Protein AF-A0AAU9X0P1-F1 (afdb_monomer_lite)

Organism: NCBI:txid46732

Foldseek 3Di:
DDDDPDPDDPPPPPDDFPQPVPKDKDWFFQLDPPRAIWIAIPQQWIWHFPDDDDQKTKTDTPDDDPPGGWRWIWIDHPVGIGTDDDGPDHHDPCVVVSSNVSSVVSVVVVVVVVD

Radius of gyration: 17.0 Å; chains: 1; bounding box: 56×34×43 Å

pLDDT: mean 77.78, std 16.98, range [31.78, 93.75]

Sequence (115 aa):
MSYLYQSRNRLWESQPPRINQSMTFEVVEGAFKRGQQKLFDSRGYLYCVKRRRNAITYRHCSFHGKSNHCPASVIQHPEGSTVGVEHNHAGEVGLPETAKLTAAIKRKATWSRYR

Structure (mmCIF, N/CA/C/O backbone):
data_AF-A0AAU9X0P1-F1
#
_entry.id   AF-A0AAU9X0P1-F1
#
loop_
_atom_site.group_PDB
_atom_site.id
_atom_site.type_symbol
_atom_site.label_atom_id
_atom_site.label_alt_id
_atom_site.label_comp_id
_atom_site.label_asym_id
_atom_site.label_entity_id
_atom_site.label_seq_id
_atom_site.pdbx_PDB_ins_code
_atom_site.Cartn_x
_atom_site.Cartn_y
_atom_site.Cartn_z
_atom_site.occupancy
_atom_site.B_iso_or_equiv
_atom_site.auth_seq_id
_atom_site.auth_comp_id
_atom_site.auth_asym_id
_atom_site.auth_atom_id
_atom_site.pdbx_PDB_model_num
ATOM 1 N N . MET A 1 1 ? 38.160 -3.440 13.033 1.00 40.25 1 MET A N 1
ATOM 2 C CA . MET A 1 1 ? 36.715 -3.127 13.077 1.00 40.25 1 MET A CA 1
ATOM 3 C C . MET A 1 1 ? 36.346 -2.243 11.894 1.00 40.25 1 MET A C 1
ATOM 5 O O . MET A 1 1 ? 37.014 -1.235 11.719 1.00 40.25 1 MET A O 1
ATOM 9 N N . SER A 1 2 ? 35.237 -2.573 11.210 1.00 35.91 2 SER A N 1
ATOM 10 C CA . SER A 1 2 ? 34.376 -1.658 10.423 1.00 35.91 2 SER A CA 1
ATOM 11 C C . SER A 1 2 ? 34.947 -1.156 9.074 1.00 35.91 2 SER A C 1
ATOM 13 O O . SER A 1 2 ? 36.115 -0.823 9.003 1.00 35.91 2 SER A O 1
ATOM 15 N N . TYR A 1 3 ? 34.256 -1.096 7.931 1.00 31.78 3 TYR A N 1
ATOM 16 C CA . TYR A 1 3 ? 32.842 -1.206 7.566 1.00 31.78 3 TYR A CA 1
ATOM 17 C C . TYR A 1 3 ? 32.741 -1.812 6.149 1.00 31.78 3 TYR A C 1
ATOM 19 O O . TYR A 1 3 ? 33.255 -1.231 5.200 1.00 31.78 3 TYR A O 1
ATOM 27 N N . LEU A 1 4 ? 32.016 -2.921 5.972 1.00 41.53 4 LEU A N 1
ATOM 28 C CA . LEU A 1 4 ? 31.518 -3.345 4.655 1.00 41.53 4 LEU A CA 1
ATOM 29 C C . LEU A 1 4 ? 30.036 -2.968 4.564 1.00 41.53 4 LEU A C 1
ATOM 31 O O . LEU A 1 4 ? 29.145 -3.774 4.833 1.00 41.53 4 LEU A O 1
ATOM 35 N N . TYR A 1 5 ? 29.763 -1.703 4.240 1.00 40.16 5 TYR A N 1
ATOM 36 C CA . TYR A 1 5 ? 28.404 -1.220 4.000 1.00 40.16 5 TYR A CA 1
ATOM 37 C C . TYR A 1 5 ? 27.993 -1.506 2.548 1.00 40.16 5 TYR A C 1
ATOM 39 O O . TYR A 1 5 ? 28.164 -0.690 1.649 1.00 40.16 5 TYR A O 1
ATOM 47 N N . GLN A 1 6 ? 27.492 -2.726 2.354 1.00 42.09 6 GLN A N 1
ATOM 48 C CA . GLN A 1 6 ? 26.403 -3.109 1.448 1.00 42.09 6 GLN A CA 1
ATOM 49 C C . GLN A 1 6 ? 26.289 -2.315 0.132 1.00 42.09 6 GLN A C 1
ATOM 51 O O . GLN A 1 6 ? 25.497 -1.382 -0.013 1.00 42.09 6 GLN A O 1
ATOM 56 N N . SER A 1 7 ? 26.997 -2.803 -0.883 1.00 42.25 7 SER A N 1
ATOM 57 C CA . SER A 1 7 ? 26.678 -2.595 -2.292 1.00 42.25 7 SER A CA 1
ATOM 58 C C . SER A 1 7 ? 25.350 -3.288 -2.634 1.00 42.25 7 SER A C 1
ATOM 60 O O . SER A 1 7 ? 25.294 -4.479 -2.933 1.00 42.25 7 SER A O 1
ATOM 62 N N . ARG A 1 8 ? 24.238 -2.548 -2.584 1.00 48.25 8 ARG A N 1
ATOM 63 C CA . ARG A 1 8 ? 22.937 -3.035 -3.066 1.00 48.25 8 ARG A CA 1
ATOM 64 C C . ARG A 1 8 ? 22.254 -1.959 -3.915 1.00 48.25 8 ARG A C 1
ATOM 66 O O . ARG A 1 8 ? 21.497 -1.136 -3.419 1.00 48.25 8 ARG A O 1
ATOM 73 N N . ASN A 1 9 ? 22.586 -1.988 -5.206 1.00 44.19 9 ASN A N 1
ATOM 74 C CA . ASN A 1 9 ? 21.839 -1.450 -6.348 1.00 44.19 9 ASN A CA 1
ATOM 75 C C . ASN A 1 9 ? 21.301 -0.008 -6.243 1.00 44.19 9 ASN A C 1
ATOM 77 O O . ASN A 1 9 ? 20.135 0.234 -5.927 1.00 44.19 9 ASN A O 1
ATOM 81 N N . ARG A 1 10 ? 22.135 0.950 -6.676 1.00 43.19 10 ARG A N 1
ATOM 82 C CA . ARG A 1 10 ? 21.708 2.247 -7.236 1.00 43.19 10 ARG A CA 1
ATOM 83 C C . ARG A 1 10 ? 21.131 2.038 -8.642 1.00 43.19 10 ARG A C 1
ATOM 85 O O . ARG A 1 10 ? 21.791 2.304 -9.635 1.00 43.19 10 ARG A O 1
ATOM 92 N N . LEU A 1 11 ? 19.919 1.503 -8.720 1.00 40.72 11 LEU A N 1
ATOM 93 C CA . LEU A 1 11 ? 19.199 1.311 -9.987 1.00 40.72 11 LEU A CA 1
ATOM 94 C C . LEU A 1 11 ? 17.742 1.782 -9.864 1.00 40.72 11 LEU A C 1
ATOM 96 O O . LEU A 1 11 ? 16.842 1.245 -10.493 1.00 40.72 11 LEU A O 1
ATOM 100 N N . TRP A 1 12 ? 17.501 2.762 -8.987 1.00 48.78 12 TRP A N 1
ATOM 101 C CA . TRP A 1 12 ? 16.177 3.343 -8.736 1.00 48.78 12 TRP A CA 1
ATOM 102 C C . TRP A 1 12 ? 16.033 4.771 -9.287 1.00 48.78 12 TRP A C 1
ATOM 104 O O . TRP A 1 12 ? 14.945 5.329 -9.236 1.00 48.78 12 TRP A O 1
ATOM 114 N N . GLU A 1 13 ? 17.108 5.348 -9.826 1.00 49.06 13 GLU A N 1
ATOM 115 C CA . GLU A 1 13 ? 17.185 6.755 -10.255 1.00 49.06 13 GLU A CA 1
ATOM 116 C C . GLU A 1 13 ? 17.168 6.923 -11.787 1.00 49.06 13 GLU A C 1
ATOM 118 O O . GLU A 1 13 ? 17.231 8.037 -12.288 1.00 49.06 13 GLU A O 1
ATOM 123 N N . SER A 1 14 ? 17.078 5.824 -12.546 1.00 46.84 14 SER A N 1
ATOM 124 C CA . SER A 1 14 ? 17.337 5.817 -13.998 1.00 46.84 14 SER A CA 1
ATOM 125 C C . SER A 1 14 ? 16.106 5.579 -14.876 1.00 46.84 14 SER A C 1
ATOM 127 O O . SER A 1 14 ? 16.249 5.492 -16.092 1.00 46.84 14 SER A O 1
ATOM 129 N N . GLN A 1 15 ? 14.910 5.414 -14.303 1.00 49.47 15 GLN A N 1
ATOM 130 C CA . GLN A 1 15 ? 13.700 5.142 -15.085 1.00 49.47 15 GLN A CA 1
ATOM 131 C C . GLN A 1 15 ? 12.740 6.336 -15.028 1.00 49.47 15 GLN A C 1
ATOM 133 O O . GLN A 1 15 ? 12.407 6.778 -13.926 1.00 49.47 15 GLN A O 1
ATOM 138 N N . PRO A 1 16 ? 12.281 6.862 -16.183 1.00 49.06 16 PRO A N 1
ATOM 139 C CA . PRO A 1 16 ? 11.280 7.919 -16.201 1.00 49.06 16 PRO A CA 1
ATOM 140 C C . PRO A 1 16 ? 9.988 7.416 -15.538 1.00 49.06 16 PRO A C 1
ATOM 142 O O . PRO A 1 16 ? 9.635 6.240 -15.703 1.00 49.06 16 PRO A O 1
ATOM 145 N N . PRO A 1 17 ? 9.276 8.269 -14.780 1.00 53.28 17 PRO A N 1
ATOM 146 C CA . PRO A 1 17 ? 8.055 7.865 -14.102 1.00 53.28 17 PRO A CA 1
ATOM 147 C C . PRO A 1 17 ? 7.023 7.432 -15.144 1.00 53.28 17 PRO A C 1
ATOM 149 O O . PRO A 1 17 ? 6.566 8.232 -15.959 1.00 53.28 17 PRO A O 1
ATOM 152 N N . ARG A 1 18 ? 6.638 6.151 -15.131 1.00 51.28 18 ARG A N 1
ATOM 153 C CA . ARG A 1 18 ? 5.469 5.702 -15.891 1.00 51.28 18 ARG A CA 1
ATOM 154 C C . ARG A 1 18 ? 4.234 6.216 -15.160 1.00 51.28 18 ARG A C 1
ATOM 156 O O . ARG A 1 18 ? 3.817 5.632 -14.161 1.00 51.28 18 ARG A O 1
ATOM 163 N N . ILE A 1 19 ? 3.671 7.322 -15.640 1.00 52.25 19 ILE A N 1
ATOM 164 C CA . ILE A 1 19 ? 2.366 7.809 -15.190 1.00 52.25 19 ILE A CA 1
ATOM 165 C C . ILE A 1 19 ? 1.324 6.841 -15.761 1.00 52.25 19 ILE A C 1
ATOM 167 O O . ILE A 1 19 ? 0.883 6.984 -16.898 1.00 52.25 19 ILE A O 1
ATOM 171 N N . ASN A 1 20 ? 0.972 5.803 -15.002 1.00 53.94 20 ASN A N 1
ATOM 172 C CA . ASN A 1 20 ? -0.120 4.904 -15.369 1.00 53.94 20 ASN A CA 1
ATOM 173 C C . ASN A 1 20 ? -1.447 5.624 -15.097 1.00 53.94 20 ASN A C 1
ATOM 175 O O . ASN A 1 20 ? -1.989 5.555 -13.997 1.00 53.94 20 ASN A O 1
ATOM 179 N N . GLN A 1 21 ? -1.950 6.347 -16.101 1.00 52.72 21 GLN A N 1
ATOM 180 C CA . GLN A 1 21 ? -3.166 7.167 -16.015 1.00 52.72 21 GLN A CA 1
ATOM 181 C C . GLN A 1 21 ? -4.454 6.354 -15.761 1.00 52.72 21 GLN A C 1
ATOM 183 O O . GLN A 1 21 ? -5.483 6.939 -15.445 1.00 52.72 21 GLN A O 1
ATOM 188 N N . SER A 1 22 ? -4.414 5.021 -15.858 1.00 58.88 22 SER A N 1
ATOM 189 C CA . SER A 1 22 ? -5.573 4.139 -15.655 1.00 58.88 22 SER A CA 1
ATOM 190 C C . SER A 1 22 ? -5.623 3.437 -14.291 1.00 58.88 22 SER A C 1
ATOM 192 O O . SER A 1 22 ? -6.567 2.692 -14.039 1.00 58.88 22 SER A O 1
ATOM 194 N N . MET A 1 23 ? -4.625 3.624 -13.419 1.00 72.44 23 MET A N 1
ATOM 195 C CA . MET A 1 23 ? -4.617 3.037 -12.072 1.00 72.44 23 MET A CA 1
ATOM 196 C C . MET A 1 23 ? -5.104 4.057 -11.052 1.00 72.44 23 MET A C 1
ATOM 198 O O . MET A 1 23 ? -4.483 5.104 -10.861 1.00 72.44 23 MET A O 1
ATOM 202 N N . THR A 1 24 ? -6.191 3.734 -10.354 1.00 84.50 24 THR A N 1
ATOM 203 C CA . THR A 1 24 ? -6.625 4.526 -9.204 1.00 84.50 24 THR A CA 1
ATOM 204 C C . THR A 1 24 ? -5.995 3.978 -7.936 1.00 84.50 24 THR A C 1
ATOM 206 O O . THR A 1 24 ? -5.922 2.767 -7.714 1.00 84.50 24 THR A O 1
ATOM 209 N N . PHE A 1 25 ? -5.526 4.898 -7.099 1.00 86.25 25 PHE A N 1
ATOM 210 C CA . PHE A 1 25 ? -4.974 4.574 -5.800 1.00 86.25 25 PHE A CA 1
ATOM 211 C C . PHE A 1 25 ? -5.865 5.136 -4.709 1.00 86.25 25 PHE A C 1
ATOM 213 O O . PHE A 1 25 ? -6.190 6.322 -4.709 1.00 86.25 25 PHE A O 1
ATOM 220 N N . GLU A 1 26 ? -6.201 4.296 -3.742 1.00 89.31 26 GLU A N 1
ATOM 221 C CA . GLU A 1 26 ? -6.985 4.698 -2.588 1.00 89.31 26 GLU A CA 1
ATOM 222 C C . GLU A 1 26 ? -6.219 4.448 -1.297 1.00 89.31 26 GLU A C 1
ATOM 224 O O . GLU A 1 26 ? -5.650 3.383 -1.060 1.00 89.31 26 GLU A O 1
ATOM 229 N N . VAL A 1 27 ? -6.209 5.450 -0.429 1.00 88.06 27 VAL A N 1
ATOM 230 C CA . VAL A 1 27 ? -5.586 5.354 0.881 1.00 88.06 27 VAL A CA 1
ATOM 231 C C . VAL A 1 27 ? -6.660 5.054 1.918 1.00 88.06 27 VAL A C 1
ATOM 233 O O . VAL A 1 27 ? -7.571 5.853 2.106 1.00 88.06 27 VAL A O 1
ATOM 236 N N . VAL A 1 28 ? -6.531 3.934 2.633 1.00 84.19 28 VAL A N 1
ATOM 237 C CA . VAL A 1 28 ? -7.436 3.590 3.742 1.00 84.19 28 VAL A CA 1
ATOM 238 C C . VAL A 1 28 ? -6.673 3.618 5.061 1.00 84.19 28 VAL A C 1
ATOM 240 O O . VAL A 1 28 ? -5.620 2.990 5.223 1.00 84.19 28 VAL A O 1
ATOM 243 N N . GLU A 1 29 ? -7.237 4.340 6.024 1.00 84.06 29 GLU A N 1
ATOM 244 C CA . GLU A 1 29 ? -6.737 4.474 7.391 1.00 84.06 29 GLU A CA 1
ATOM 245 C C . GLU A 1 29 ? -7.612 3.690 8.374 1.00 84.06 29 GLU A C 1
ATOM 247 O O . GLU A 1 29 ? -8.790 3.436 8.127 1.00 84.06 29 GLU A O 1
ATOM 252 N N . GLY A 1 30 ? -7.041 3.257 9.501 1.00 74.75 30 GLY A N 1
ATOM 253 C CA . GLY A 1 30 ? -7.815 2.626 10.580 1.00 74.75 30 GLY A CA 1
ATOM 254 C C . GLY A 1 30 ? -8.267 1.178 10.334 1.00 74.75 30 GLY A C 1
ATOM 255 O O . GLY A 1 30 ? -8.598 0.475 11.289 1.00 74.75 30 GLY A O 1
ATOM 256 N N . ALA A 1 31 ? -8.222 0.681 9.094 1.00 71.38 31 ALA A N 1
ATOM 257 C CA . ALA A 1 31 ? -8.593 -0.697 8.756 1.00 71.38 31 ALA A CA 1
ATOM 258 C C . ALA A 1 31 ? -7.630 -1.743 9.344 1.00 71.38 31 ALA A C 1
ATOM 260 O O . ALA A 1 31 ? -8.027 -2.861 9.680 1.00 71.38 31 ALA A O 1
ATOM 261 N N . PHE A 1 32 ? -6.359 -1.386 9.535 1.00 73.75 32 PHE A N 1
ATOM 262 C CA . PHE A 1 32 ? -5.287 -2.330 9.865 1.00 73.75 32 PHE A CA 1
ATOM 263 C C . PHE A 1 32 ? -4.826 -2.247 11.324 1.00 73.75 32 PHE A C 1
ATOM 265 O O . PHE A 1 32 ? -5.313 -1.432 12.112 1.00 73.75 32 PHE A O 1
ATOM 272 N N . LYS A 1 33 ? -3.934 -3.163 11.730 1.00 71.88 33 LYS A N 1
ATOM 273 C CA . LYS A 1 33 ? -3.363 -3.177 13.088 1.00 71.88 33 LYS A CA 1
ATOM 274 C C . LYS A 1 33 ? -2.749 -1.803 13.400 1.00 71.88 33 LYS A C 1
ATOM 276 O O . LYS A 1 33 ? -2.072 -1.225 12.554 1.00 71.88 33 LYS A O 1
ATOM 281 N N . ARG A 1 34 ? -2.994 -1.293 14.614 1.00 70.56 34 ARG A N 1
ATOM 282 C CA . ARG A 1 34 ? -2.481 0.002 15.115 1.00 70.56 34 ARG A CA 1
ATOM 283 C C . ARG A 1 34 ? -2.843 1.224 14.252 1.00 70.56 34 ARG A C 1
ATOM 285 O O . ARG A 1 34 ? -2.117 2.208 14.263 1.00 70.56 34 ARG A O 1
ATOM 292 N N . GLY A 1 35 ? -3.930 1.156 13.479 1.00 68.94 35 GLY A N 1
ATOM 293 C CA . GLY A 1 35 ? -4.392 2.283 12.663 1.00 68.94 35 GLY A CA 1
ATOM 294 C C . GLY A 1 35 ? -3.505 2.609 11.460 1.00 68.94 35 GLY A C 1
ATOM 295 O O . GLY A 1 35 ? -3.639 3.684 10.887 1.00 68.94 35 GLY A O 1
ATOM 296 N N . GLN A 1 36 ? -2.609 1.697 11.062 1.00 77.25 36 GLN A N 1
ATOM 297 C CA . GLN A 1 36 ? -1.694 1.933 9.948 1.00 77.25 36 GLN A CA 1
ATOM 298 C C . GLN A 1 36 ? -2.432 2.267 8.647 1.00 77.25 36 GLN A C 1
ATOM 300 O O . GLN A 1 36 ? -3.395 1.599 8.264 1.00 77.25 36 GLN A O 1
ATOM 305 N N . GLN A 1 37 ? -1.910 3.277 7.954 1.00 83.31 37 GLN A N 1
ATOM 306 C CA . GLN A 1 37 ? -2.359 3.696 6.637 1.00 83.31 37 GLN A CA 1
ATOM 307 C C . GLN A 1 37 ? -1.828 2.728 5.575 1.00 83.31 37 GLN A C 1
ATOM 309 O O . GLN A 1 37 ? -0.618 2.489 5.490 1.00 83.31 37 GLN A O 1
ATOM 314 N N . LYS A 1 38 ? -2.720 2.208 4.731 1.00 87.94 38 LYS A N 1
ATOM 315 C CA . LYS A 1 38 ? -2.340 1.378 3.583 1.00 87.94 38 LYS A CA 1
ATOM 316 C C . LYS A 1 38 ? -2.898 1.942 2.283 1.00 87.94 38 LYS A C 1
ATOM 318 O O . LYS A 1 38 ? -3.843 2.724 2.301 1.00 87.94 38 LYS A O 1
ATOM 323 N N . LEU A 1 39 ? -2.228 1.617 1.183 1.00 90.81 39 LEU A N 1
ATOM 324 C CA . LEU A 1 39 ? -2.609 2.042 -0.163 1.00 90.81 39 LEU A CA 1
ATOM 325 C C . LEU A 1 39 ? -3.166 0.848 -0.921 1.00 90.81 39 LEU A C 1
ATOM 327 O O . LEU A 1 39 ? -2.541 -0.210 -0.905 1.00 90.81 39 LEU A O 1
ATOM 331 N N . PHE A 1 40 ? -4.278 1.046 -1.600 1.00 90.56 40 PHE A N 1
ATOM 332 C CA . PHE A 1 40 ? -4.917 0.073 -2.465 1.00 90.56 40 PHE A CA 1
ATOM 333 C C . PHE A 1 40 ? -4.815 0.556 -3.900 1.00 90.56 40 PHE A C 1
ATOM 335 O O . PHE A 1 40 ? -4.998 1.741 -4.162 1.00 90.56 40 PHE A O 1
ATOM 342 N N . ASP A 1 41 ? -4.507 -0.359 -4.804 1.00 89.19 41 ASP A N 1
ATOM 343 C CA . ASP A 1 41 ? -4.610 -0.152 -6.246 1.00 89.19 41 ASP A CA 1
ATOM 344 C C . ASP A 1 41 ? -5.928 -0.767 -6.738 1.00 89.19 41 ASP A C 1
ATOM 346 O O . ASP A 1 41 ? -6.320 -1.844 -6.281 1.00 89.19 41 ASP A O 1
ATOM 350 N N . SER A 1 42 ? -6.569 -0.107 -7.701 1.00 85.69 42 SER A N 1
ATOM 351 C CA . SER A 1 42 ? -7.660 -0.613 -8.547 1.00 85.69 42 SER A CA 1
ATOM 352 C C . SER A 1 42 ? -7.522 -2.072 -9.003 1.00 85.69 42 SER A C 1
ATOM 354 O O . SER A 1 42 ? -8.520 -2.764 -9.180 1.00 85.69 42 SER A O 1
ATOM 356 N N . ARG A 1 43 ? -6.290 -2.572 -9.158 1.00 85.25 43 ARG A N 1
ATOM 357 C CA . ARG A 1 43 ? -5.994 -3.962 -9.553 1.00 85.25 43 ARG A CA 1
ATOM 358 C C . ARG A 1 43 ? -6.034 -4.977 -8.405 1.00 85.25 43 ARG A C 1
ATOM 360 O O . ARG A 1 43 ? -5.692 -6.138 -8.619 1.00 85.25 43 ARG A O 1
ATOM 367 N N . GLY A 1 44 ? -6.400 -4.559 -7.194 1.00 87.62 44 GLY A N 1
ATOM 368 C CA . GLY A 1 44 ? -6.472 -5.444 -6.030 1.00 87.62 44 GLY A CA 1
ATOM 369 C C . GLY A 1 44 ? -5.130 -5.667 -5.332 1.00 87.62 44 GLY A C 1
ATOM 370 O O . GLY A 1 44 ? -4.909 -6.712 -4.727 1.00 87.62 44 GLY A O 1
ATOM 371 N N . TYR A 1 45 ? -4.201 -4.710 -5.418 1.00 90.81 45 TYR A N 1
ATOM 372 C CA . TYR A 1 45 ? -2.922 -4.782 -4.705 1.00 90.81 45 TYR A CA 1
ATOM 373 C C . TYR A 1 45 ? -2.907 -3.875 -3.482 1.00 90.81 45 TYR A C 1
ATOM 375 O O . TYR A 1 45 ? -3.455 -2.773 -3.497 1.00 90.81 45 TYR A O 1
ATOM 383 N N . LEU A 1 46 ? -2.224 -4.328 -2.431 1.00 91.75 46 LEU A N 1
ATOM 384 C CA . LEU A 1 46 ? -2.116 -3.625 -1.158 1.00 91.75 46 LEU A CA 1
ATOM 385 C C . LEU A 1 46 ? -0.665 -3.265 -0.858 1.00 91.75 46 LEU A C 1
ATOM 387 O O . LEU A 1 46 ? 0.191 -4.149 -0.804 1.00 91.75 46 LEU A O 1
ATOM 391 N N . TYR A 1 47 ? -0.410 -1.995 -0.551 1.00 92.31 47 TYR A N 1
ATOM 392 C CA . TYR A 1 47 ? 0.917 -1.490 -0.220 1.00 92.31 47 TYR A CA 1
ATOM 393 C C . TYR A 1 47 ? 0.997 -0.920 1.199 1.00 92.31 47 TYR A C 1
ATOM 395 O O . TYR A 1 47 ? 0.142 -0.148 1.651 1.00 92.31 47 TYR A O 1
ATOM 403 N N . CYS A 1 48 ? 2.092 -1.252 1.878 1.00 91.31 48 CYS A N 1
ATOM 404 C CA . CYS A 1 48 ? 2.479 -0.725 3.180 1.00 91.31 48 CYS A CA 1
ATOM 405 C C . CYS A 1 48 ? 3.473 0.432 3.024 1.00 91.31 48 CYS A C 1
ATOM 407 O O . CYS A 1 48 ? 4.313 0.447 2.120 1.00 91.31 48 CYS A O 1
ATOM 409 N N . VAL A 1 49 ? 3.423 1.399 3.943 1.00 91.19 49 VAL A N 1
ATOM 410 C CA . VAL A 1 49 ? 4.427 2.468 4.006 1.00 91.19 49 VAL A CA 1
ATOM 411 C C . VAL A 1 49 ? 5.784 1.859 4.365 1.00 91.19 49 VAL A C 1
ATOM 413 O O . VAL A 1 49 ? 5.931 1.227 5.406 1.00 91.19 49 VAL A O 1
ATOM 416 N N . LYS A 1 50 ? 6.783 2.058 3.499 1.00 90.25 50 LYS A N 1
ATOM 417 C CA . LYS A 1 50 ? 8.184 1.703 3.763 1.00 90.25 50 LYS A CA 1
ATOM 418 C C . LYS A 1 50 ? 8.891 2.819 4.521 1.00 90.25 50 LYS A C 1
ATOM 420 O O . LYS A 1 50 ? 9.589 2.573 5.495 1.00 90.25 50 LYS A O 1
ATOM 425 N N . ARG A 1 51 ? 8.755 4.047 4.014 1.00 90.31 51 ARG A N 1
ATOM 426 C CA . ARG A 1 51 ? 9.364 5.258 4.572 1.00 90.31 51 ARG A CA 1
ATOM 427 C C . ARG A 1 51 ? 8.657 6.496 4.037 1.00 90.31 51 ARG A C 1
ATOM 429 O O . ARG A 1 51 ? 8.105 6.474 2.939 1.00 90.31 51 ARG A O 1
ATOM 436 N N . ARG A 1 52 ? 8.741 7.589 4.785 1.00 92.25 52 ARG A N 1
ATOM 437 C CA . ARG A 1 52 ? 8.318 8.924 4.350 1.00 92.25 52 ARG A CA 1
ATOM 438 C C . ARG A 1 52 ? 9.553 9.822 4.278 1.00 92.25 52 ARG A C 1
ATOM 440 O O . ARG A 1 52 ? 10.435 9.703 5.126 1.00 92.25 52 ARG A O 1
ATOM 447 N N . ARG A 1 53 ? 9.655 10.657 3.244 1.00 91.31 53 ARG A N 1
ATOM 448 C CA . ARG A 1 53 ? 10.660 11.727 3.144 1.00 91.31 53 ARG A CA 1
ATOM 449 C C . ARG A 1 53 ? 10.007 12.948 2.522 1.00 91.31 53 ARG A C 1
ATOM 451 O O . ARG A 1 53 ? 9.527 12.855 1.397 1.00 91.31 53 ARG A O 1
ATOM 458 N N . ASN A 1 54 ? 10.050 14.079 3.219 1.00 92.00 54 ASN A N 1
ATOM 459 C CA . ASN A 1 54 ? 9.375 15.307 2.798 1.00 92.00 54 ASN A CA 1
ATOM 460 C C . ASN A 1 54 ? 7.898 15.002 2.476 1.00 92.00 54 ASN A C 1
ATOM 462 O O . ASN A 1 54 ? 7.244 14.280 3.228 1.00 92.00 54 ASN A O 1
ATOM 466 N N . ALA A 1 55 ? 7.399 15.479 1.337 1.00 89.56 55 ALA A N 1
ATOM 467 C CA . ALA A 1 55 ? 6.053 15.191 0.851 1.00 89.56 55 ALA A CA 1
ATOM 468 C C . ALA A 1 55 ? 5.922 13.839 0.112 1.00 89.56 55 ALA A C 1
ATOM 470 O O . ALA A 1 55 ? 4.857 13.523 -0.410 1.00 89.56 55 ALA A O 1
ATOM 471 N N . I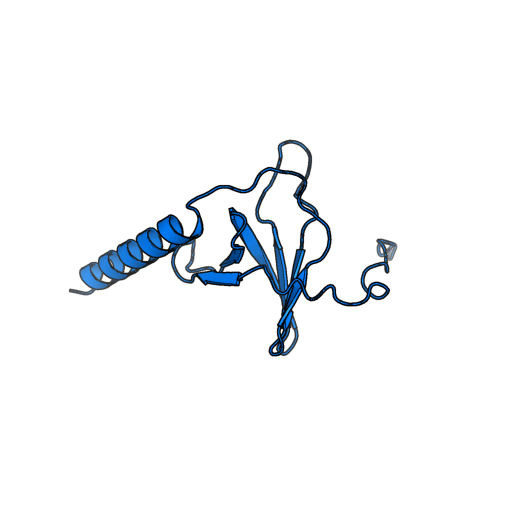LE A 1 56 ? 6.987 13.028 0.061 1.00 92.31 56 ILE A N 1
ATOM 472 C CA . ILE A 1 56 ? 7.027 11.769 -0.689 1.00 92.31 56 ILE A CA 1
ATOM 473 C C . ILE A 1 56 ? 6.844 10.577 0.256 1.00 92.31 56 ILE A C 1
ATOM 475 O O . ILE A 1 56 ? 7.594 10.384 1.223 1.00 92.31 56 ILE A O 1
ATOM 479 N N . THR A 1 57 ? 5.880 9.712 -0.063 1.00 93.31 57 THR A N 1
ATOM 480 C CA . THR A 1 57 ? 5.649 8.454 0.658 1.00 93.31 57 THR A CA 1
ATOM 481 C C . THR A 1 57 ? 6.060 7.265 -0.198 1.00 93.31 57 THR A C 1
ATOM 483 O O . THR A 1 57 ? 5.442 6.957 -1.211 1.00 93.31 57 THR A O 1
ATOM 486 N N . TYR A 1 58 ? 7.082 6.543 0.255 1.00 92.94 58 TYR A N 1
ATOM 487 C CA . TYR A 1 58 ? 7.547 5.320 -0.388 1.00 92.94 58 TYR A CA 1
ATOM 488 C C . TYR A 1 58 ? 6.780 4.138 0.186 1.00 92.94 58 TYR A C 1
ATOM 490 O O . TYR A 1 58 ? 6.803 3.905 1.402 1.00 92.94 58 TYR A O 1
ATOM 498 N N . ARG A 1 59 ? 6.141 3.362 -0.683 1.00 93.75 59 ARG A N 1
ATOM 499 C CA . ARG A 1 59 ? 5.369 2.176 -0.320 1.00 93.75 59 ARG A CA 1
ATOM 500 C C . ARG A 1 59 ? 5.882 0.939 -1.046 1.00 93.75 59 ARG A C 1
ATOM 502 O O . ARG A 1 59 ? 6.416 1.023 -2.148 1.00 93.75 59 ARG A O 1
ATOM 509 N N . HIS A 1 60 ? 5.741 -0.209 -0.401 1.00 93.12 60 HIS A N 1
ATOM 510 C CA . HIS A 1 60 ? 6.049 -1.525 -0.963 1.00 93.12 60 HIS A CA 1
ATOM 511 C C . HIS A 1 60 ? 4.799 -2.389 -0.889 1.00 93.12 60 HIS A C 1
ATOM 513 O O . HIS A 1 60 ? 3.973 -2.174 0.002 1.00 93.12 60 HIS A O 1
ATOM 519 N N . CYS A 1 61 ? 4.644 -3.327 -1.823 1.00 93.06 61 CYS A N 1
ATOM 520 C CA . CYS A 1 61 ? 3.571 -4.311 -1.749 1.00 93.06 61 CYS A CA 1
ATOM 521 C C . CYS A 1 61 ? 3.621 -5.012 -0.386 1.00 93.06 61 CYS A C 1
ATOM 523 O O . CYS A 1 61 ? 4.684 -5.129 0.200 1.00 93.06 61 CYS A O 1
ATOM 525 N N . SER A 1 62 ? 2.479 -5.409 0.157 1.00 90.69 62 SER A N 1
ATOM 526 C CA . SER A 1 62 ? 2.399 -6.075 1.461 1.00 90.69 62 SER A CA 1
ATOM 527 C C . SER A 1 62 ? 2.466 -7.600 1.373 1.00 90.69 62 SER A C 1
ATOM 529 O O . SER A 1 62 ? 2.484 -8.270 2.405 1.00 90.69 62 SER A O 1
ATOM 531 N N . PHE A 1 63 ? 2.476 -8.154 0.159 1.00 90.56 63 PHE A N 1
ATOM 532 C CA . PHE A 1 63 ? 2.478 -9.591 -0.057 1.00 90.56 63 PHE A CA 1
ATOM 533 C C . PHE A 1 63 ? 3.844 -10.208 0.258 1.00 90.56 63 PHE A C 1
ATOM 535 O O . PHE A 1 63 ? 4.867 -9.897 -0.363 1.00 90.56 63 PHE A O 1
ATOM 542 N N . HIS A 1 64 ? 3.827 -11.152 1.194 1.00 89.25 64 HIS A N 1
ATOM 543 C CA . HIS A 1 64 ? 4.950 -12.018 1.514 1.00 89.25 64 HIS A CA 1
ATOM 544 C C . HIS A 1 64 ? 4.632 -13.434 1.033 1.00 89.25 64 HIS A C 1
ATOM 546 O O . HIS A 1 64 ? 3.790 -14.118 1.614 1.00 89.25 64 HIS A O 1
ATOM 552 N N . GLY A 1 65 ? 5.309 -13.870 -0.031 1.00 85.44 65 GLY A N 1
ATOM 553 C CA . GLY A 1 65 ? 5.270 -15.263 -0.460 1.00 85.44 65 GLY A CA 1
ATOM 554 C C . GLY A 1 65 ? 6.085 -16.163 0.474 1.00 85.44 65 GLY A C 1
ATOM 555 O O . GLY A 1 65 ? 6.763 -15.693 1.386 1.00 85.44 65 GLY A O 1
ATOM 556 N N . LYS A 1 66 ? 6.058 -17.476 0.214 1.00 85.12 66 LYS A N 1
ATOM 557 C CA . LYS A 1 66 ? 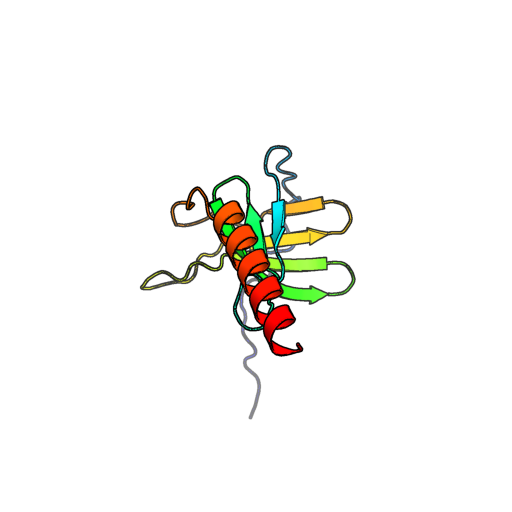6.788 -18.475 1.020 1.00 85.12 66 LYS A CA 1
ATOM 558 C C . LYS A 1 66 ? 8.302 -18.249 1.032 1.00 85.12 66 LYS A C 1
ATOM 560 O O . LYS A 1 66 ? 8.940 -18.453 2.054 1.00 85.12 66 LYS A O 1
ATOM 565 N N . SER A 1 67 ? 8.867 -17.866 -0.111 1.00 79.81 67 SER A N 1
ATOM 566 C CA . SER A 1 67 ? 10.312 -17.697 -0.289 1.00 79.81 67 SER A CA 1
ATOM 567 C C . SER A 1 67 ? 10.741 -16.235 -0.267 1.00 79.81 67 SER A C 1
ATOM 569 O O . SER A 1 67 ? 11.764 -15.912 0.324 1.00 79.81 67 SER A O 1
ATOM 571 N N . ASN A 1 68 ? 9.969 -15.349 -0.902 1.00 86.19 68 ASN A N 1
ATOM 572 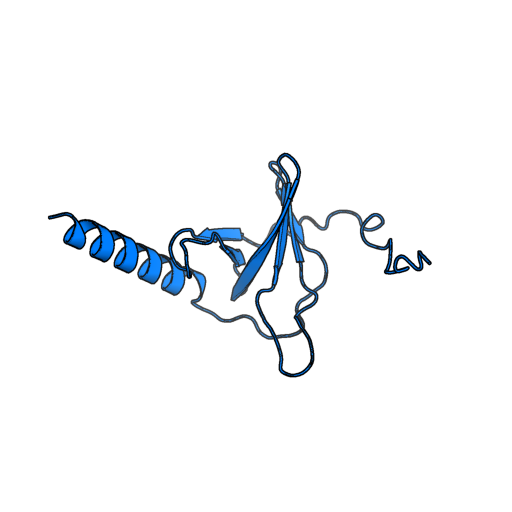C CA . ASN A 1 68 ? 10.362 -13.964 -1.126 1.00 86.19 68 ASN A CA 1
ATOM 573 C C . ASN A 1 68 ? 9.192 -12.989 -0.981 1.00 86.19 68 ASN A C 1
ATOM 575 O O . ASN A 1 68 ? 8.031 -13.303 -1.255 1.00 86.19 68 ASN A O 1
ATOM 579 N N . HIS A 1 69 ? 9.540 -11.766 -0.597 1.00 89.56 69 HIS A N 1
ATOM 580 C CA . HIS A 1 69 ? 8.640 -10.623 -0.617 1.00 89.56 69 HIS A CA 1
ATOM 581 C C . HIS A 1 69 ? 8.403 -10.130 -2.051 1.00 89.56 69 HIS A C 1
ATOM 583 O O . HIS A 1 69 ? 9.309 -10.182 -2.886 1.00 89.56 69 HIS A O 1
ATOM 589 N N . CYS A 1 70 ? 7.208 -9.607 -2.327 1.00 92.25 70 CYS A N 1
ATOM 590 C CA . CYS A 1 70 ? 6.904 -9.004 -3.619 1.00 92.25 70 CYS A CA 1
ATOM 591 C C . CYS A 1 70 ? 7.804 -7.775 -3.900 1.00 92.25 70 CYS A C 1
ATOM 593 O O . CYS A 1 70 ? 7.925 -6.896 -3.042 1.00 92.25 70 CYS A O 1
ATOM 595 N N . PRO A 1 71 ? 8.449 -7.655 -5.077 1.00 91.62 71 PRO A N 1
ATOM 596 C CA . PRO A 1 71 ? 9.341 -6.528 -5.366 1.00 91.62 71 PRO A CA 1
ATOM 597 C C . PRO A 1 71 ? 8.600 -5.221 -5.686 1.00 91.62 71 PRO A C 1
ATOM 599 O O . PRO A 1 71 ? 9.227 -4.159 -5.734 1.00 91.62 71 PRO A O 1
ATOM 602 N N . ALA A 1 72 ? 7.284 -5.278 -5.9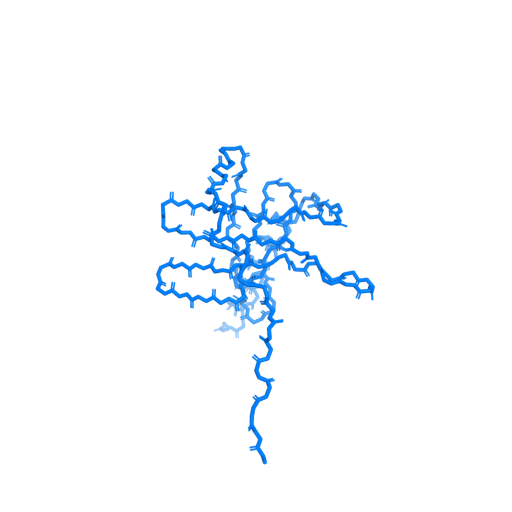07 1.00 92.75 72 ALA A N 1
ATOM 603 C CA . ALA A 1 72 ? 6.504 -4.131 -6.336 1.00 92.75 72 ALA A CA 1
ATOM 604 C C . ALA A 1 72 ? 6.522 -2.988 -5.314 1.00 92.75 72 ALA A C 1
ATOM 606 O O . ALA A 1 72 ? 6.411 -3.177 -4.096 1.00 92.75 72 ALA A O 1
ATOM 607 N N . SER A 1 73 ? 6.641 -1.767 -5.828 1.00 92.81 73 SER A N 1
ATOM 608 C CA . SER A 1 73 ? 6.685 -0.550 -5.023 1.00 92.81 73 SER A CA 1
ATOM 609 C C . SER A 1 73 ? 5.941 0.591 -5.699 1.00 92.81 73 SER A C 1
ATOM 611 O O . SER A 1 73 ? 5.783 0.612 -6.917 1.00 92.81 73 SER A O 1
ATOM 613 N N . VAL A 1 74 ? 5.458 1.525 -4.885 1.00 92.06 74 VAL A N 1
ATOM 614 C CA . VAL A 1 74 ? 4.783 2.743 -5.334 1.00 92.06 74 VAL A CA 1
ATOM 615 C C . VAL A 1 74 ? 5.378 3.910 -4.570 1.00 92.06 74 VAL A C 1
ATOM 617 O O . VAL A 1 74 ? 5.529 3.856 -3.346 1.00 92.06 74 VAL A O 1
ATOM 620 N N . ILE A 1 75 ? 5.718 4.968 -5.288 1.00 92.25 75 ILE A N 1
ATOM 621 C CA . ILE A 1 75 ? 6.163 6.230 -4.714 1.00 92.25 75 ILE A CA 1
ATOM 622 C C . ILE A 1 75 ? 5.020 7.220 -4.898 1.00 92.25 75 ILE A C 1
ATOM 624 O O . ILE A 1 75 ? 4.650 7.539 -6.023 1.00 92.25 75 ILE A O 1
ATOM 628 N N . GLN A 1 76 ? 4.436 7.674 -3.794 1.00 90.06 76 GLN A N 1
ATOM 629 C CA . GLN A 1 76 ? 3.405 8.704 -3.822 1.00 90.06 76 GLN A CA 1
ATOM 630 C C . GLN A 1 76 ? 4.039 10.074 -3.648 1.00 90.06 76 GLN A C 1
ATOM 632 O O . GLN A 1 76 ? 4.713 10.323 -2.643 1.00 90.06 76 GLN A O 1
ATOM 637 N N . HIS A 1 77 ? 3.771 10.933 -4.616 1.00 88.94 77 HIS A N 1
ATOM 638 C CA . HIS A 1 77 ? 4.100 12.344 -4.634 1.00 88.94 77 HIS A CA 1
ATOM 639 C C . HIS A 1 77 ? 2.816 13.179 -4.487 1.00 88.94 77 HIS A C 1
ATOM 641 O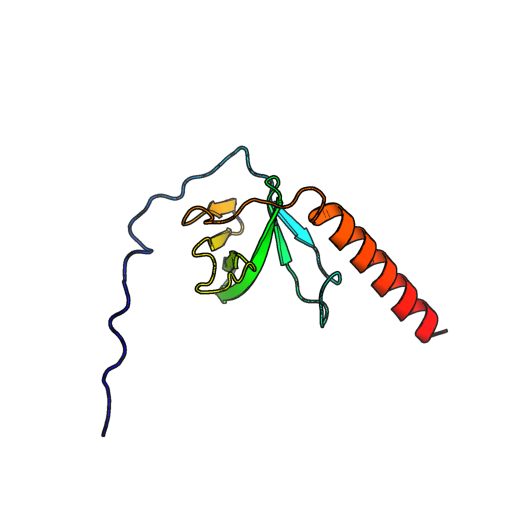 O . HIS A 1 77 ? 1.719 12.657 -4.706 1.00 88.94 77 HIS A O 1
ATOM 647 N N . PRO A 1 78 ? 2.923 14.471 -4.142 1.00 83.06 78 PRO A N 1
ATOM 648 C CA . PRO A 1 78 ? 1.793 15.399 -4.198 1.00 83.06 78 PRO A CA 1
ATOM 649 C C . PRO A 1 78 ? 1.148 15.487 -5.589 1.00 83.06 78 PRO A C 1
ATOM 651 O O . PRO A 1 78 ? -0.071 15.550 -5.701 1.00 83.06 78 PRO A O 1
ATOM 654 N N . GLU A 1 79 ? 1.968 15.460 -6.638 1.00 85.06 79 GLU A N 1
ATOM 655 C CA . GLU A 1 79 ? 1.563 15.602 -8.039 1.00 85.06 79 GLU A CA 1
ATOM 656 C C . GLU A 1 79 ? 1.058 14.302 -8.686 1.00 85.06 79 GLU A C 1
ATOM 658 O O . GLU A 1 79 ? 0.521 14.329 -9.792 1.00 85.06 79 GLU A O 1
ATOM 663 N N . GLY A 1 80 ? 1.225 13.151 -8.027 1.00 83.00 80 GLY A N 1
ATOM 664 C CA . GLY A 1 80 ? 0.850 11.861 -8.598 1.00 83.00 80 GLY A CA 1
ATOM 665 C C . GLY A 1 80 ? 1.559 10.674 -7.959 1.00 83.00 80 GLY A C 1
ATOM 666 O O . GLY A 1 80 ? 2.281 10.794 -6.974 1.00 83.00 80 GLY A O 1
ATOM 667 N N . SER A 1 81 ? 1.342 9.481 -8.508 1.00 85.44 81 SER A N 1
ATOM 668 C CA . SER A 1 81 ? 1.977 8.251 -8.022 1.00 85.44 81 SER A CA 1
ATOM 669 C C . SER A 1 81 ? 2.813 7.602 -9.117 1.00 85.44 81 SER A C 1
ATOM 671 O O . SER A 1 81 ? 2.340 7.412 -10.234 1.00 85.44 81 SER A O 1
ATOM 673 N N . THR A 1 82 ? 4.040 7.219 -8.771 1.00 87.88 82 THR A N 1
ATOM 674 C CA . THR A 1 82 ? 4.949 6.478 -9.648 1.00 87.88 82 THR A CA 1
ATOM 675 C C . THR A 1 82 ? 4.955 5.015 -9.237 1.00 87.88 82 THR A C 1
ATOM 677 O O . THR A 1 82 ? 5.244 4.687 -8.082 1.00 87.88 82 THR A O 1
ATOM 680 N N . VAL A 1 83 ? 4.651 4.127 -10.181 1.00 87.62 83 VAL A N 1
ATOM 681 C CA . VAL A 1 83 ? 4.694 2.676 -9.967 1.00 87.62 83 VAL A CA 1
ATOM 682 C C . VAL A 1 83 ? 6.063 2.151 -10.381 1.00 87.62 83 VAL A C 1
ATOM 684 O O . VAL A 1 83 ? 6.562 2.480 -11.455 1.00 87.62 83 VAL A O 1
ATOM 687 N N . GLY A 1 84 ? 6.680 1.368 -9.500 1.00 86.62 84 GLY A N 1
ATOM 688 C CA . GLY A 1 84 ? 7.955 0.708 -9.747 1.00 86.62 84 GLY A CA 1
ATOM 689 C C . GLY A 1 84 ? 7.783 -0.626 -10.475 1.00 86.62 84 GLY A C 1
ATOM 690 O O . GLY A 1 84 ? 7.080 -0.731 -11.474 1.00 86.62 84 GLY A O 1
ATOM 691 N N . VAL A 1 85 ? 8.448 -1.658 -9.952 1.00 88.12 85 VAL A N 1
ATOM 692 C CA . VAL A 1 85 ? 8.448 -3.021 -10.508 1.00 88.12 85 VAL A CA 1
ATOM 693 C C . VAL A 1 85 ? 7.053 -3.657 -10.441 1.00 88.12 85 VAL A C 1
ATOM 695 O O . VAL A 1 85 ? 6.286 -3.381 -9.516 1.00 88.12 85 VAL A O 1
ATOM 698 N N . GLU A 1 86 ? 6.744 -4.529 -11.401 1.00 87.94 86 GLU A N 1
ATOM 699 C CA . GLU A 1 86 ? 5.503 -5.307 -11.427 1.00 87.94 86 GLU A CA 1
ATOM 700 C C . GLU A 1 86 ? 5.403 -6.327 -10.280 1.00 87.94 86 GLU A C 1
ATOM 702 O O . GLU A 1 86 ? 6.397 -6.746 -9.678 1.00 87.94 86 GLU A O 1
ATOM 707 N N . HIS A 1 87 ? 4.167 -6.724 -9.968 1.00 90.44 87 HIS A N 1
ATOM 708 C CA . HIS A 1 87 ? 3.886 -7.735 -8.950 1.00 90.44 87 HIS A CA 1
ATOM 709 C C . HIS A 1 87 ? 4.228 -9.136 -9.445 1.00 90.44 87 HIS A C 1
ATOM 711 O O . HIS A 1 87 ? 4.083 -9.459 -10.618 1.00 90.44 87 HIS A O 1
ATOM 717 N N . ASN A 1 88 ? 4.624 -9.995 -8.511 1.00 89.81 88 ASN A N 1
ATOM 718 C CA . ASN A 1 88 ? 4.895 -11.416 -8.739 1.00 89.81 88 ASN A CA 1
ATOM 719 C C . ASN A 1 88 ? 3.783 -12.330 -8.190 1.00 89.81 88 ASN A C 1
ATOM 721 O O . ASN A 1 88 ? 4.017 -13.511 -7.941 1.00 89.81 88 ASN A O 1
ATOM 725 N N . HIS A 1 89 ? 2.598 -11.776 -7.941 1.00 90.00 89 HIS A N 1
ATOM 726 C CA . HIS A 1 89 ? 1.433 -12.490 -7.432 1.00 90.00 89 HIS A CA 1
ATOM 727 C C . HIS A 1 89 ? 0.159 -11.887 -8.023 1.00 90.00 89 HIS A C 1
ATOM 729 O O . HIS A 1 89 ? 0.175 -10.758 -8.512 1.00 90.00 89 HIS A O 1
ATOM 735 N N . ALA A 1 90 ? -0.942 -12.634 -7.966 1.00 88.94 90 ALA A N 1
ATOM 736 C CA . ALA A 1 90 ? -2.245 -12.135 -8.384 1.00 88.94 90 ALA A CA 1
ATOM 737 C C . ALA A 1 90 ? -2.773 -11.074 -7.404 1.00 88.94 90 ALA A C 1
ATOM 739 O O . ALA A 1 90 ? -2.524 -11.153 -6.195 1.00 88.94 90 ALA A O 1
ATOM 740 N N . GLY A 1 91 ? -3.494 -10.087 -7.936 1.00 86.69 91 GLY A N 1
ATOM 741 C CA . GLY A 1 91 ? -4.262 -9.132 -7.142 1.00 86.69 91 GLY A CA 1
ATOM 742 C C . GLY A 1 91 ? -5.520 -9.780 -6.567 1.00 86.69 91 GLY A C 1
ATOM 743 O O . GLY A 1 91 ? -6.072 -10.714 -7.148 1.00 86.69 91 GLY A O 1
ATOM 744 N N . GLU A 1 92 ? -5.971 -9.282 -5.423 1.00 86.69 92 GLU A N 1
ATOM 745 C CA . GLU A 1 92 ? -7.173 -9.754 -4.742 1.00 86.69 92 GLU A CA 1
ATOM 746 C C . GLU A 1 92 ? -8.300 -8.728 -4.911 1.00 86.69 92 GLU A C 1
ATOM 748 O O . GLU A 1 92 ? -8.180 -7.554 -4.548 1.00 86.69 92 GLU A O 1
ATOM 753 N N . VAL A 1 93 ? -9.407 -9.178 -5.500 1.00 80.81 93 VAL A N 1
ATOM 754 C CA . VAL A 1 93 ? -10.589 -8.350 -5.768 1.00 80.81 93 VAL A CA 1
ATOM 755 C C . VAL A 1 93 ? -11.366 -8.140 -4.466 1.00 80.81 93 VAL A C 1
ATOM 757 O O . VAL A 1 93 ? -11.534 -9.076 -3.691 1.00 80.81 93 VAL A O 1
ATOM 760 N N . GLY A 1 94 ? -11.861 -6.926 -4.209 1.00 77.69 94 GLY A N 1
ATOM 761 C CA . GLY A 1 94 ? -12.668 -6.633 -3.011 1.00 77.69 94 GLY A CA 1
ATOM 762 C C . GLY A 1 94 ? -11.870 -6.187 -1.773 1.00 77.69 94 GLY A C 1
ATOM 763 O O . GLY A 1 94 ? -12.433 -5.888 -0.713 1.00 77.69 94 GLY A O 1
ATOM 764 N N . LEU A 1 95 ? -10.537 -6.146 -1.870 1.00 80.12 95 LEU A N 1
ATOM 765 C CA . LEU A 1 95 ? -9.653 -5.677 -0.799 1.00 80.12 95 LEU A CA 1
ATOM 766 C C . LEU A 1 95 ? -9.964 -4.253 -0.287 1.00 80.12 95 LEU A C 1
ATOM 768 O O . LEU A 1 95 ? -9.985 -4.060 0.934 1.00 80.12 95 LEU A O 1
ATOM 772 N N . PRO A 1 96 ? -10.180 -3.233 -1.144 1.00 79.44 96 PRO A N 1
ATOM 773 C CA . PRO A 1 96 ? -10.430 -1.882 -0.650 1.00 79.44 96 PRO A CA 1
ATOM 774 C C . PRO A 1 96 ? -11.778 -1.767 0.075 1.00 79.44 96 PRO A C 1
ATOM 776 O O . PRO A 1 96 ? -11.848 -1.125 1.128 1.00 79.44 96 PRO A O 1
ATOM 779 N N . GLU A 1 97 ? -12.840 -2.415 -0.412 1.00 83.06 97 GLU A N 1
ATOM 780 C CA . GLU A 1 97 ? -14.162 -2.378 0.224 1.00 83.06 97 GLU A CA 1
ATOM 781 C C . GLU A 1 97 ? -14.144 -3.042 1.606 1.00 83.06 97 GLU A C 1
ATOM 783 O O . GLU A 1 97 ? -14.624 -2.464 2.589 1.00 83.06 97 GLU A O 1
ATOM 788 N N . THR A 1 98 ? -13.528 -4.223 1.713 1.00 84.00 98 THR A N 1
ATOM 789 C CA . THR A 1 98 ? -13.397 -4.946 2.990 1.00 84.00 98 THR A CA 1
ATOM 790 C C . THR A 1 98 ? -12.577 -4.157 4.010 1.00 84.00 98 THR A C 1
ATOM 792 O O . THR A 1 98 ? -12.925 -4.109 5.199 1.00 84.00 98 THR A O 1
ATOM 795 N N . ALA A 1 99 ? -11.526 -3.462 3.564 1.00 83.50 99 ALA A N 1
ATOM 796 C CA . ALA A 1 99 ? -10.733 -2.593 4.422 1.00 83.50 99 ALA A CA 1
ATOM 797 C C . ALA A 1 99 ? -11.550 -1.405 4.955 1.00 83.50 99 ALA A C 1
ATOM 799 O O . ALA A 1 99 ? -11.516 -1.139 6.161 1.00 83.50 99 ALA A O 1
ATOM 800 N N . LYS A 1 100 ? -12.332 -0.726 4.105 1.00 84.81 100 LYS A N 1
ATOM 801 C CA . LYS A 1 100 ? -13.221 0.370 4.536 1.00 84.81 100 LYS A CA 1
ATOM 802 C C . LYS A 1 100 ? -14.258 -0.100 5.547 1.00 84.81 100 LYS A C 1
ATOM 804 O O . LYS A 1 100 ? -14.445 0.556 6.575 1.00 84.81 100 LYS A O 1
ATOM 809 N N . LEU A 1 101 ? -14.891 -1.246 5.288 1.00 86.31 101 LEU A N 1
ATOM 810 C CA . LEU A 1 101 ? -15.859 -1.846 6.206 1.00 86.31 101 LEU A CA 1
ATOM 811 C C . LEU A 1 101 ? -15.205 -2.125 7.565 1.00 86.31 101 LEU A C 1
ATOM 813 O O . LEU A 1 101 ? -15.716 -1.715 8.607 1.00 86.31 101 LEU A O 1
ATOM 817 N N . THR A 1 102 ? -14.019 -2.736 7.554 1.00 84.88 102 THR A N 1
ATOM 818 C CA . THR A 1 102 ? -13.251 -3.024 8.772 1.00 84.88 102 THR A CA 1
ATOM 819 C C . THR A 1 102 ? -12.893 -1.744 9.533 1.00 84.88 102 THR A C 1
ATOM 821 O O . THR A 1 102 ? -13.013 -1.698 10.759 1.00 84.88 102 THR A O 1
ATOM 824 N N . ALA A 1 103 ? -12.485 -0.682 8.831 1.00 85.38 103 ALA A N 1
ATOM 825 C CA . ALA A 1 103 ? -12.210 0.619 9.440 1.00 85.38 103 ALA A CA 1
ATOM 826 C C . ALA A 1 103 ? -13.468 1.229 10.079 1.00 85.38 103 ALA A C 1
ATOM 828 O O . ALA A 1 103 ? -13.405 1.756 11.191 1.00 85.38 103 ALA A O 1
ATOM 829 N N . ALA A 1 104 ? -14.621 1.142 9.411 1.00 85.75 104 ALA A N 1
ATOM 830 C CA . ALA A 1 104 ? -15.895 1.613 9.947 1.00 85.75 104 ALA A CA 1
ATOM 831 C C . ALA A 1 104 ? -16.303 0.847 11.217 1.00 85.75 104 ALA A C 1
ATOM 833 O O . ALA A 1 104 ? -16.634 1.479 12.222 1.00 85.75 104 ALA A O 1
ATOM 834 N N . ILE A 1 105 ? -16.189 -0.486 11.207 1.00 87.12 105 ILE A N 1
ATOM 835 C CA . ILE A 1 105 ? -16.474 -1.342 12.370 1.00 87.12 105 ILE A CA 1
ATOM 836 C C . ILE A 1 105 ? -15.574 -0.962 13.549 1.00 87.12 105 ILE A C 1
ATOM 838 O O . ILE A 1 105 ? -16.067 -0.729 14.652 1.00 87.12 105 ILE A O 1
ATOM 842 N N . LYS A 1 106 ? -14.262 -0.828 13.317 1.00 84.50 106 LYS A N 1
ATOM 843 C CA . LYS A 1 106 ? -13.303 -0.446 14.364 1.00 84.50 106 LYS A CA 1
ATOM 844 C C . LYS A 1 106 ? -13.598 0.929 14.951 1.00 84.50 106 LYS A C 1
ATOM 846 O O . LYS A 1 106 ? -13.571 1.076 16.167 1.00 84.50 106 LYS A O 1
ATOM 851 N N . ARG A 1 107 ? -13.919 1.922 14.115 1.00 84.25 107 ARG A N 1
ATOM 852 C CA . ARG A 1 107 ? -14.305 3.261 14.592 1.00 84.25 107 ARG A CA 1
ATOM 853 C C . ARG A 1 107 ? -15.541 3.199 15.491 1.00 84.25 107 ARG A C 1
ATOM 855 O O . ARG A 1 107 ? -15.519 3.772 16.577 1.00 84.25 107 ARG A O 1
ATOM 862 N N . LYS A 1 108 ? -16.576 2.460 15.076 1.00 85.88 108 LYS A N 1
ATOM 863 C CA . LYS A 1 108 ? -17.809 2.290 15.860 1.00 85.88 108 LYS A CA 1
ATOM 864 C C . LYS A 1 108 ? -17.551 1.583 17.195 1.00 85.88 108 LYS A C 1
ATOM 866 O O . LYS A 1 108 ? -18.045 2.044 18.218 1.00 85.88 108 LYS A O 1
ATOM 871 N N . ALA A 1 109 ? -16.750 0.516 17.193 1.00 84.31 109 ALA A N 1
ATOM 872 C CA . ALA A 1 109 ? -16.409 -0.241 18.399 1.00 84.31 109 ALA A CA 1
ATOM 873 C C . ALA A 1 109 ? -15.592 0.586 19.408 1.00 84.31 109 ALA A C 1
ATOM 875 O O . ALA A 1 109 ? -15.832 0.519 20.613 1.00 84.31 109 ALA A O 1
ATOM 876 N N . THR A 1 110 ? -14.645 1.394 18.923 1.00 79.81 110 THR A N 1
ATOM 877 C CA . THR A 1 110 ? -13.880 2.313 19.773 1.00 79.81 110 THR A CA 1
ATOM 878 C C . THR A 1 110 ? -14.796 3.360 20.401 1.00 79.81 110 THR A C 1
ATOM 880 O O . THR A 1 110 ? -14.727 3.562 21.607 1.00 79.81 110 THR A O 1
ATOM 883 N N . TRP A 1 111 ? -15.696 3.967 19.618 1.00 74.38 111 TRP A N 1
ATOM 884 C CA . TRP A 1 111 ? -16.659 4.954 20.119 1.00 74.38 111 TRP A CA 1
ATOM 885 C C . TRP A 1 111 ? -17.553 4.397 21.234 1.00 74.38 111 TRP A C 1
ATOM 887 O O . TRP A 1 111 ? -17.690 5.026 22.279 1.00 74.38 111 TRP A O 1
ATOM 897 N N . SER A 1 112 ? -18.099 3.186 21.063 1.00 72.62 112 SER A N 1
ATOM 898 C CA . SER A 1 112 ? -18.944 2.555 22.087 1.00 72.62 112 SER A CA 1
ATOM 899 C C . SER A 1 112 ? -18.219 2.244 23.397 1.00 72.62 112 SER A C 1
ATOM 901 O O . SER A 1 112 ? -18.881 2.014 24.396 1.00 72.62 112 SER A O 1
ATOM 903 N N . ARG A 1 113 ? -16.879 2.216 23.405 1.00 67.88 113 ARG A N 1
ATOM 904 C CA . ARG A 1 113 ? -16.074 1.907 24.597 1.00 67.88 113 ARG A CA 1
ATOM 905 C C . ARG A 1 113 ? -15.850 3.110 25.518 1.00 67.88 113 ARG A C 1
ATOM 907 O O . ARG A 1 113 ? -15.370 2.920 26.629 1.00 67.88 113 ARG A O 1
ATOM 914 N N . TYR A 1 114 ? -16.138 4.320 25.040 1.00 63.44 114 TYR A N 1
ATOM 915 C CA . TYR A 1 114 ? -16.020 5.573 25.797 1.00 63.44 114 TYR A CA 1
ATOM 916 C C . TYR A 1 114 ? -17.376 6.098 26.299 1.00 63.44 114 TYR A C 1
ATOM 9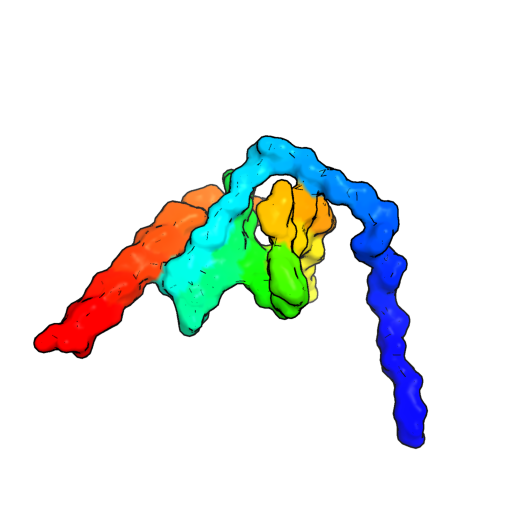18 O O . TYR A 1 114 ? -17.432 7.204 26.831 1.00 63.44 114 TYR A O 1
ATOM 926 N N . ARG A 1 115 ? -18.453 5.331 26.104 1.00 52.50 115 ARG A N 1
ATOM 927 C CA . ARG A 1 115 ? -19.801 5.611 26.604 1.00 52.50 115 ARG A CA 1
ATOM 928 C C . ARG A 1 115 ? -20.122 4.660 27.746 1.00 52.50 115 ARG A C 1
ATOM 930 O O . ARG A 1 115 ? -20.792 5.126 28.688 1.00 52.50 115 ARG A O 1
#

Secondary structure (DSSP, 8-state):
-----------SSSS-----TT--EEEE-SSSGGG--EEEETTTEEEEEEEEETTEEEEEE--B-SS-B---EEEEETTEEEE-SPPSS---TTHHHHHHHHHHHHHHHHHHTT-